Protein AF-A0A0B6YMJ2-F1 (afdb_monomer)

Radius of gyration: 20.19 Å; Cα contacts (8 Å, |Δi|>4): 40; chains: 1; bounding box: 36×50×43 Å

Structure (mmCIF, N/CA/C/O backbone):
data_AF-A0A0B6YMJ2-F1
#
_entry.id   AF-A0A0B6YMJ2-F1
#
loop_
_atom_site.group_PDB
_atom_site.id
_atom_site.type_symbol
_atom_site.label_atom_id
_atom_site.label_alt_id
_atom_site.label_comp_id
_atom_site.label_asym_id
_atom_site.label_entity_id
_atom_site.label_seq_id
_atom_site.pdbx_PDB_ins_code
_atom_site.Cartn_x
_atom_site.Cartn_y
_atom_site.Cartn_z
_atom_site.occupancy
_atom_site.B_iso_or_equiv
_atom_site.auth_seq_id
_atom_site.auth_comp_id
_atom_site.auth_asym_id
_atom_site.auth_atom_id
_atom_site.pdbx_PDB_model_num
ATOM 1 N N . ASP A 1 1 ? 13.214 2.362 -14.318 1.00 72.5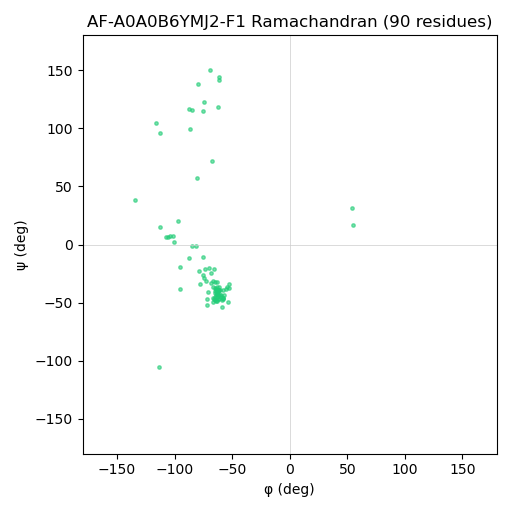0 1 ASP A N 1
ATOM 2 C CA . ASP A 1 1 ? 12.286 1.760 -15.293 1.00 72.50 1 ASP A CA 1
ATOM 3 C C . ASP A 1 1 ? 10.890 2.394 -15.220 1.00 72.50 1 ASP A C 1
ATOM 5 O O . ASP A 1 1 ? 10.310 2.529 -14.138 1.00 72.50 1 ASP A O 1
ATOM 9 N N . MET A 1 2 ? 10.371 2.822 -16.373 1.00 88.06 2 MET A N 1
ATOM 10 C CA . MET A 1 2 ? 9.042 3.413 -16.531 1.00 88.06 2 MET A CA 1
ATOM 11 C C . MET A 1 2 ? 7.919 2.370 -16.398 1.00 88.06 2 MET A C 1
ATOM 13 O O . MET A 1 2 ? 6.848 2.705 -15.886 1.00 88.06 2 MET A O 1
ATOM 17 N N . ILE A 1 3 ? 8.154 1.114 -16.795 1.00 94.25 3 ILE A N 1
ATOM 18 C CA . ILE A 1 3 ? 7.152 0.037 -16.744 1.00 94.25 3 ILE A CA 1
ATOM 19 C C . ILE A 1 3 ? 6.903 -0.381 -15.295 1.00 94.25 3 ILE A C 1
ATOM 21 O O . ILE A 1 3 ? 5.756 -0.333 -14.842 1.00 94.25 3 ILE A O 1
ATOM 25 N N . LEU A 1 4 ? 7.969 -0.688 -14.549 1.00 95.38 4 LEU A N 1
ATOM 26 C CA . LEU A 1 4 ? 7.892 -1.029 -13.123 1.00 95.38 4 LEU A CA 1
ATOM 27 C C . LEU A 1 4 ? 7.245 0.097 -12.315 1.00 95.38 4 LEU A C 1
ATOM 29 O O . LEU A 1 4 ? 6.303 -0.133 -11.561 1.00 95.38 4 LEU A O 1
ATOM 33 N N . SER A 1 5 ? 7.670 1.342 -12.555 1.00 95.75 5 SER A N 1
ATOM 34 C CA . SER A 1 5 ? 7.098 2.512 -11.878 1.00 95.75 5 SER A CA 1
ATOM 35 C C . SER A 1 5 ? 5.608 2.689 -12.175 1.00 95.75 5 SER A C 1
ATOM 37 O O . SER A 1 5 ? 4.855 3.105 -11.297 1.00 95.75 5 SER A O 1
ATOM 39 N N . ARG A 1 6 ? 5.163 2.394 -13.402 1.00 96.56 6 ARG A N 1
ATOM 40 C CA . ARG A 1 6 ? 3.749 2.472 -13.789 1.00 96.56 6 ARG A CA 1
ATOM 41 C C . ARG A 1 6 ? 2.926 1.365 -13.138 1.00 96.56 6 ARG A C 1
ATOM 43 O O . ARG A 1 6 ? 1.814 1.642 -12.702 1.00 96.56 6 ARG A O 1
ATOM 50 N N . HIS A 1 7 ? 3.448 0.142 -13.071 1.00 97.44 7 HIS A N 1
ATOM 51 C CA . HIS A 1 7 ? 2.759 -0.969 -12.416 1.00 97.44 7 HIS A CA 1
ATOM 52 C C . HIS A 1 7 ? 2.651 -0.747 -10.904 1.00 97.44 7 HIS A C 1
ATOM 54 O O . HIS A 1 7 ? 1.546 -0.759 -10.368 1.00 97.44 7 HIS A O 1
ATOM 60 N N . ALA A 1 8 ? 3.761 -0.409 -10.246 1.00 97.75 8 ALA A N 1
ATOM 61 C CA . ALA A 1 8 ? 3.785 -0.065 -8.828 1.00 97.75 8 ALA A CA 1
ATOM 62 C C . A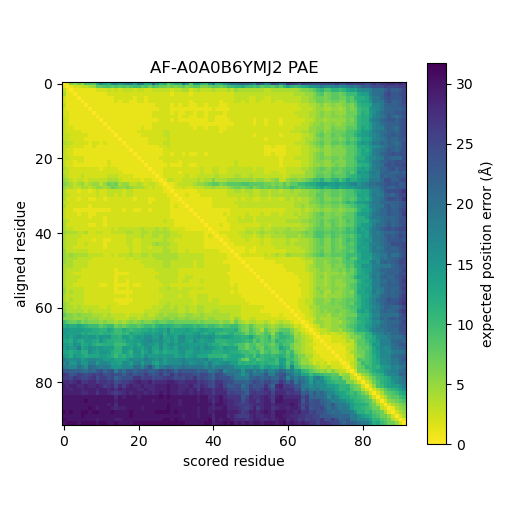LA A 1 8 ? 2.810 1.076 -8.498 1.00 97.75 8 ALA A C 1
ATOM 64 O O . ALA A 1 8 ? 2.111 1.027 -7.490 1.00 97.75 8 ALA A O 1
ATOM 65 N N . ARG A 1 9 ? 2.693 2.077 -9.386 1.00 97.81 9 ARG A N 1
ATOM 66 C CA . ARG A 1 9 ? 1.735 3.179 -9.222 1.00 97.81 9 ARG A CA 1
ATOM 67 C C . ARG A 1 9 ? 0.291 2.695 -9.252 1.00 97.81 9 ARG A C 1
ATOM 69 O O . ARG A 1 9 ? -0.507 3.173 -8.457 1.00 97.81 9 ARG A O 1
ATOM 76 N N . LYS A 1 10 ? -0.042 1.764 -10.152 1.00 97.88 10 LYS A N 1
ATOM 77 C CA . LYS A 1 10 ? -1.382 1.166 -10.208 1.00 97.88 10 LYS A CA 1
ATOM 78 C C . LYS A 1 10 ? -1.697 0.421 -8.916 1.00 97.88 10 LYS A C 1
ATOM 80 O O . LYS A 1 10 ? -2.754 0.662 -8.355 1.00 97.88 10 LYS A O 1
ATOM 85 N N . LEU A 1 11 ? -0.763 -0.404 -8.432 1.00 98.06 11 LEU A N 1
ATOM 86 C CA . LEU A 1 11 ? -0.931 -1.134 -7.173 1.00 98.06 11 LEU A CA 1
ATOM 87 C C . LEU A 1 11 ? -1.127 -0.180 -5.986 1.00 98.06 11 LEU A C 1
ATOM 89 O O . LEU A 1 11 ? -2.030 -0.381 -5.182 1.00 98.06 11 LEU A O 1
ATOM 93 N N . LEU A 1 12 ? -0.316 0.879 -5.899 1.00 97.56 12 LEU A N 1
ATOM 94 C CA . LEU A 1 12 ? -0.412 1.869 -4.827 1.00 97.56 12 LEU A CA 1
ATOM 95 C C . LEU A 1 12 ? -1.741 2.642 -4.871 1.00 97.56 12 LEU A C 1
ATOM 97 O O . LEU A 1 12 ? -2.393 2.773 -3.842 1.00 97.56 12 LEU A O 1
ATOM 101 N N . ALA A 1 13 ? -2.168 3.088 -6.057 1.00 96.56 13 ALA A N 1
ATOM 102 C CA . ALA A 1 13 ? -3.415 3.835 -6.238 1.00 96.56 13 ALA A CA 1
ATOM 103 C C . ALA A 1 13 ? -4.677 2.991 -5.991 1.00 96.56 13 ALA A C 1
ATOM 105 O O . ALA A 1 13 ? -5.729 3.541 -5.684 1.00 96.56 13 ALA A O 1
ATOM 106 N N . SER A 1 14 ? -4.589 1.666 -6.136 1.00 96.44 14 SER A N 1
ATOM 107 C CA . SER A 1 14 ? -5.691 0.735 -5.874 1.00 96.44 14 SER A CA 1
ATOM 108 C C . SER A 1 14 ? -5.628 0.109 -4.477 1.00 96.44 14 SER A C 1
ATOM 110 O O . SER A 1 14 ? -6.162 -0.980 -4.288 1.00 96.44 14 SER A O 1
ATOM 112 N N . ASN A 1 15 ? -4.905 0.722 -3.533 1.00 97.12 15 ASN A N 1
ATOM 113 C CA . ASN A 1 15 ? -4.677 0.216 -2.176 1.00 97.12 15 ASN A CA 1
ATOM 114 C C . ASN A 1 15 ? -4.076 -1.202 -2.097 1.00 97.12 15 ASN A C 1
ATOM 116 O O . ASN A 1 15 ? -4.110 -1.801 -1.032 1.00 97.12 15 ASN A O 1
ATOM 120 N N . GLN A 1 16 ? -3.487 -1.755 -3.162 1.00 97.50 16 GLN A N 1
ATOM 121 C CA . GLN A 1 16 ? -2.947 -3.126 -3.2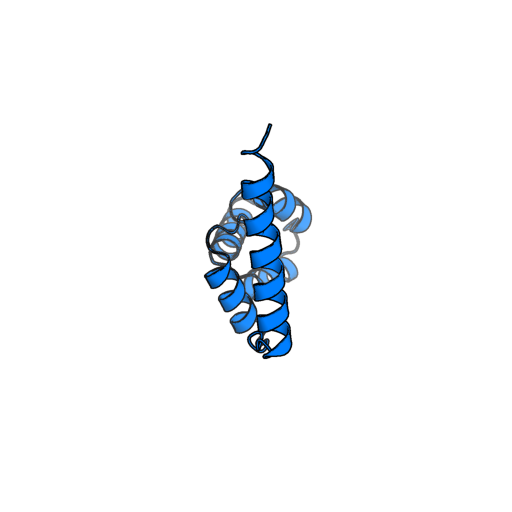13 1.00 97.50 16 GLN A CA 1
ATOM 122 C C . GLN A 1 16 ? -1.555 -3.208 -2.558 1.00 97.50 16 GLN A C 1
ATOM 124 O O . GLN A 1 16 ? -0.565 -3.581 -3.193 1.00 97.50 16 GLN A O 1
ATOM 129 N N . ILE A 1 17 ? -1.460 -2.815 -1.287 1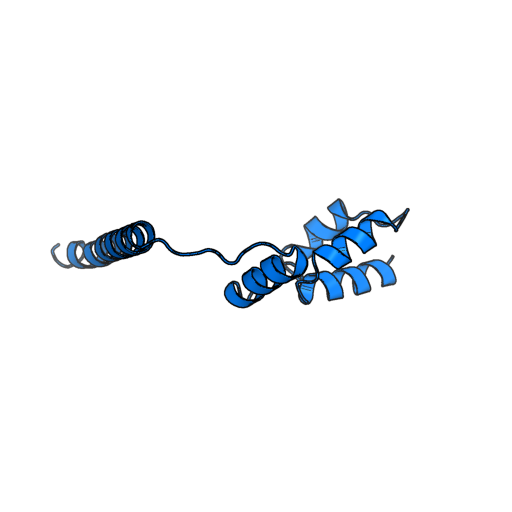.00 96.75 17 ILE A N 1
ATOM 130 C CA . ILE A 1 17 ? -0.206 -2.679 -0.536 1.00 96.75 17 ILE A CA 1
ATOM 131 C C . ILE A 1 17 ? 0.505 -4.024 -0.363 1.00 96.75 17 ILE A C 1
ATOM 133 O O . ILE A 1 17 ? 1.728 -4.085 -0.504 1.00 96.75 17 ILE A O 1
ATOM 137 N N . ARG A 1 18 ? -0.229 -5.119 -0.127 1.00 98.00 18 ARG A N 1
ATOM 138 C CA . ARG A 1 18 ? 0.374 -6.458 -0.001 1.00 98.00 18 ARG A CA 1
ATOM 139 C C . ARG A 1 18 ? 1.027 -6.891 -1.313 1.00 98.00 18 ARG A C 1
ATOM 141 O O . ARG A 1 18 ? 2.189 -7.290 -1.331 1.00 98.00 18 ARG A O 1
ATOM 148 N N . THR A 1 19 ? 0.300 -6.751 -2.418 1.00 98.25 19 THR A N 1
ATOM 149 C CA . THR A 1 19 ? 0.793 -7.062 -3.767 1.00 98.25 19 THR A CA 1
ATOM 150 C C . THR A 1 19 ? 1.966 -6.162 -4.155 1.00 98.25 19 THR A C 1
ATOM 152 O O . THR A 1 19 ? 2.942 -6.644 -4.723 1.00 98.25 19 THR A O 1
ATOM 155 N N . LEU A 1 20 ? 1.920 -4.874 -3.799 1.00 97.94 20 LEU A N 1
ATOM 156 C CA . LEU A 1 20 ? 3.029 -3.936 -3.994 1.00 97.94 20 LEU A CA 1
ATOM 157 C C . LEU A 1 20 ? 4.285 -4.360 -3.218 1.00 97.94 20 LEU A C 1
ATOM 159 O O . LEU A 1 20 ? 5.388 -4.262 -3.753 1.00 97.94 20 LEU A O 1
ATOM 163 N N . GLY A 1 21 ? 4.117 -4.873 -1.996 1.00 96.75 21 GLY A N 1
ATOM 164 C CA . GLY A 1 21 ? 5.192 -5.460 -1.199 1.00 96.75 21 GLY A CA 1
ATOM 165 C C . GLY A 1 21 ? 5.858 -6.639 -1.911 1.00 96.75 21 GLY A C 1
ATOM 166 O O . GLY A 1 21 ? 7.067 -6.600 -2.141 1.00 96.75 21 GLY A O 1
ATOM 167 N N . TYR A 1 22 ? 5.075 -7.633 -2.349 1.00 97.75 22 TYR A N 1
ATOM 168 C CA . TYR A 1 22 ? 5.594 -8.763 -3.134 1.00 97.75 22 TYR A CA 1
ATOM 169 C C . TYR A 1 22 ? 6.288 -8.312 -4.411 1.00 97.75 22 TYR A C 1
ATOM 171 O O . TYR A 1 22 ? 7.397 -8.756 -4.693 1.00 97.75 22 TYR A O 1
ATOM 179 N N . PHE A 1 23 ? 5.667 -7.404 -5.160 1.00 97.06 23 PHE A N 1
ATOM 180 C CA . PHE A 1 23 ? 6.272 -6.824 -6.350 1.00 97.06 23 PHE A CA 1
ATOM 181 C C . PHE A 1 23 ? 7.648 -6.229 -6.029 1.00 97.06 23 PHE A C 1
ATOM 183 O O . PHE A 1 23 ? 8.619 -6.564 -6.694 1.00 97.06 23 PHE A O 1
ATOM 190 N N . SER A 1 24 ? 7.764 -5.411 -4.978 1.00 95.75 24 SER A N 1
ATOM 191 C CA . SER A 1 24 ? 9.039 -4.779 -4.614 1.00 95.75 24 SER A CA 1
ATOM 192 C C . SER A 1 24 ? 10.118 -5.772 -4.170 1.00 95.75 2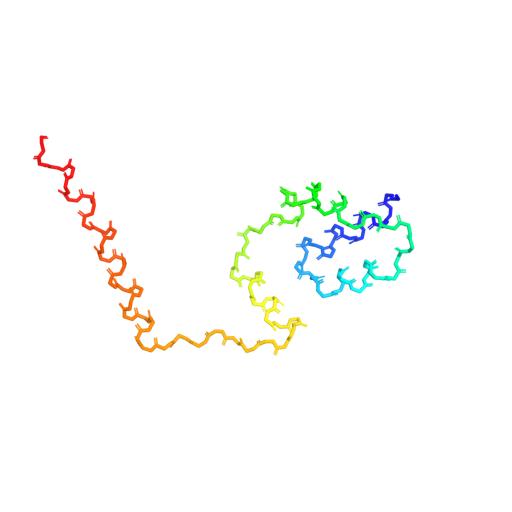4 SER A C 1
ATOM 194 O O . SER A 1 24 ? 11.289 -5.547 -4.448 1.00 95.75 24 SER A O 1
ATOM 196 N N . ALA A 1 25 ? 9.732 -6.881 -3.532 1.00 96.50 25 ALA A N 1
ATOM 197 C CA . ALA A 1 25 ? 10.664 -7.899 -3.052 1.00 96.50 25 ALA A CA 1
ATOM 198 C C . ALA A 1 25 ? 11.270 -8.755 -4.178 1.00 96.50 25 ALA A C 1
ATOM 200 O O . ALA A 1 25 ? 12.314 -9.366 -3.981 1.00 96.50 25 ALA A O 1
ATOM 201 N N . ASN A 1 26 ? 10.619 -8.811 -5.344 1.00 96.19 26 ASN A N 1
ATOM 202 C CA . ASN A 1 26 ? 11.018 -9.668 -6.466 1.00 96.19 26 ASN A CA 1
ATOM 203 C C . ASN A 1 26 ? 11.681 -8.894 -7.621 1.00 96.19 26 ASN A C 1
ATOM 205 O O . ASN A 1 26 ? 11.919 -9.468 -8.679 1.00 96.19 26 ASN A O 1
ATOM 209 N N . MET A 1 27 ? 11.947 -7.595 -7.458 1.00 94.69 27 MET A N 1
ATOM 210 C CA . MET A 1 27 ? 12.476 -6.738 -8.524 1.00 94.69 27 MET A CA 1
ATOM 211 C C . MET A 1 27 ? 13.870 -6.229 -8.152 1.00 94.69 27 MET A C 1
ATOM 213 O O . MET A 1 27 ? 13.991 -5.308 -7.349 1.00 94.69 27 MET A O 1
ATOM 217 N N . GLU A 1 28 ? 14.906 -6.806 -8.767 1.00 89.06 28 GLU A N 1
ATOM 218 C CA . GLU A 1 28 ? 16.324 -6.555 -8.451 1.00 89.06 28 GLU A CA 1
ATOM 219 C C . GLU A 1 28 ? 16.721 -5.069 -8.568 1.00 89.06 28 GLU A C 1
ATOM 221 O O . GLU A 1 28 ? 17.321 -4.508 -7.654 1.00 89.06 28 GLU A O 1
ATOM 226 N N . ASP A 1 29 ? 16.274 -4.383 -9.624 1.00 89.50 29 ASP A N 1
ATOM 227 C CA . ASP A 1 29 ? 16.649 -2.986 -9.900 1.00 89.50 29 ASP A CA 1
ATOM 228 C C . ASP A 1 29 ? 15.580 -1.949 -9.515 1.00 89.50 29 ASP A C 1
ATOM 230 O O . ASP A 1 29 ? 15.685 -0.752 -9.829 1.00 89.50 29 ASP A O 1
ATOM 234 N N . PHE A 1 30 ? 14.506 -2.363 -8.840 1.00 94.69 30 PHE A N 1
ATOM 235 C CA . PHE A 1 30 ? 13.453 -1.431 -8.454 1.00 94.69 30 PHE A CA 1
ATOM 236 C C . PHE A 1 30 ? 13.774 -0.761 -7.118 1.00 94.69 30 PHE A C 1
ATOM 238 O O . PHE A 1 30 ? 13.510 -1.295 -6.047 1.00 94.69 30 PHE A O 1
ATOM 245 N N . GLN A 1 31 ? 14.287 0.471 -7.186 1.00 95.19 31 GLN A N 1
ATOM 246 C CA . GLN A 1 31 ? 14.584 1.319 -6.023 1.00 95.19 31 GLN A CA 1
ATOM 247 C C . GLN A 1 31 ? 13.303 1.761 -5.285 1.00 95.19 31 GLN A C 1
ATOM 249 O O . GLN A 1 31 ? 12.895 2.928 -5.349 1.00 95.19 31 GLN A O 1
ATOM 254 N N . PHE A 1 32 ? 12.654 0.821 -4.593 1.00 95.75 32 PHE A N 1
ATOM 255 C CA . PHE A 1 32 ? 11.302 0.949 -4.050 1.00 95.75 32 PHE A CA 1
ATOM 256 C C . PHE A 1 32 ? 11.163 2.114 -3.074 1.00 95.75 32 PHE A C 1
ATOM 258 O O . PHE A 1 32 ? 10.261 2.932 -3.227 1.00 95.75 32 PHE A O 1
ATOM 265 N N . VAL A 1 33 ? 12.087 2.253 -2.119 1.00 95.88 33 VAL A N 1
ATOM 266 C CA . VAL A 1 33 ? 12.049 3.330 -1.113 1.00 95.88 33 VAL A CA 1
ATOM 267 C C . VAL A 1 33 ? 12.134 4.708 -1.776 1.00 95.88 33 VAL A C 1
ATOM 269 O O . VAL A 1 33 ? 11.340 5.604 -1.481 1.00 95.88 33 VAL A O 1
ATOM 272 N N . SER A 1 34 ? 13.069 4.880 -2.712 1.00 96.31 34 SER A N 1
ATOM 273 C CA . SER A 1 34 ? 13.240 6.124 -3.471 1.00 96.31 34 SER A CA 1
ATOM 274 C C . SER A 1 34 ? 12.033 6.423 -4.360 1.00 96.31 34 SER A C 1
ATOM 276 O O . SER A 1 34 ? 11.630 7.578 -4.493 1.00 96.31 34 SER A O 1
ATOM 278 N N . TRP A 1 35 ? 11.433 5.392 -4.957 1.00 96.75 35 TRP A N 1
ATOM 279 C CA . TRP A 1 35 ? 10.202 5.513 -5.732 1.00 96.75 35 TRP A CA 1
ATOM 280 C C . TRP A 1 35 ? 9.008 5.916 -4.857 1.00 96.75 35 TRP A C 1
ATOM 282 O O . TRP A 1 35 ? 8.316 6.882 -5.186 1.00 96.75 35 TRP A O 1
ATOM 292 N N . LEU A 1 36 ? 8.822 5.269 -3.706 1.00 96.62 36 LEU A N 1
ATOM 293 C CA . LEU A 1 36 ? 7.698 5.505 -2.803 1.00 96.62 36 LEU A CA 1
ATOM 294 C C . LEU A 1 36 ? 7.722 6.925 -2.224 1.00 96.62 36 LEU A C 1
ATOM 296 O O . LEU A 1 36 ? 6.688 7.589 -2.177 1.00 96.62 36 LEU A O 1
ATOM 300 N N . LYS A 1 37 ? 8.909 7.448 -1.877 1.00 97.19 37 LYS A N 1
ATOM 301 C CA . LYS A 1 37 ? 9.076 8.847 -1.434 1.00 97.19 37 LYS A CA 1
ATOM 302 C C . LYS A 1 37 ? 8.513 9.857 -2.441 1.00 97.19 37 LYS A C 1
ATOM 304 O O . LYS A 1 37 ? 7.944 10.865 -2.024 1.00 97.19 37 LYS A O 1
ATOM 309 N N . ARG A 1 38 ? 8.648 9.591 -3.746 1.00 96.06 38 ARG A N 1
ATOM 310 C CA . ARG A 1 38 ? 8.125 10.457 -4.819 1.00 96.06 38 ARG A CA 1
ATOM 311 C C . ARG A 1 38 ? 6.619 10.297 -5.024 1.00 96.06 38 ARG A C 1
ATOM 313 O O . ARG A 1 38 ? 5.946 11.267 -5.357 1.00 96.06 38 ARG A O 1
ATOM 320 N N . GLU A 1 39 ? 6.086 9.093 -4.835 1.00 96.81 39 GLU A N 1
ATOM 321 C CA . GLU A 1 39 ? 4.666 8.802 -5.068 1.00 96.81 39 GLU A CA 1
ATOM 322 C C . GLU A 1 39 ? 3.770 9.065 -3.845 1.00 96.81 39 GLU A C 1
ATOM 324 O O . GLU A 1 39 ? 2.555 9.131 -4.014 1.00 96.81 39 GLU A O 1
ATOM 329 N N . ARG A 1 40 ? 4.333 9.297 -2.646 1.00 95.00 40 ARG A N 1
ATOM 330 C CA . ARG A 1 40 ? 3.578 9.488 -1.384 1.00 95.00 40 ARG A CA 1
ATOM 331 C C . ARG A 1 40 ? 2.476 10.555 -1.439 1.00 95.00 40 ARG A C 1
ATOM 333 O O . ARG A 1 40 ? 1.462 10.408 -0.779 1.00 95.00 40 ARG A O 1
ATOM 340 N N . VAL A 1 41 ? 2.680 11.630 -2.207 1.00 95.25 41 VAL A N 1
ATOM 341 C CA . VAL A 1 41 ? 1.707 12.732 -2.376 1.00 95.25 41 VAL A CA 1
ATOM 342 C C . VAL A 1 41 ? 0.910 12.631 -3.681 1.00 95.25 41 VAL A C 1
ATOM 344 O O . VAL A 1 41 ? 0.133 13.523 -4.002 1.00 95.25 41 VAL A O 1
ATOM 347 N N . ARG A 1 42 ? 1.144 11.574 -4.466 1.00 95.06 42 ARG A N 1
ATOM 348 C CA . ARG A 1 42 ? 0.508 11.312 -5.761 1.00 95.06 42 ARG A CA 1
ATOM 349 C C . ARG A 1 42 ? -0.362 10.068 -5.632 1.00 95.06 42 ARG A C 1
ATOM 351 O O . ARG A 1 42 ? -1.391 10.121 -4.980 1.00 95.06 42 ARG A O 1
ATOM 358 N N . ALA A 1 43 ? 0.073 8.936 -6.182 1.00 95.56 43 ALA A N 1
ATOM 359 C CA . ALA A 1 43 ? -0.660 7.680 -6.072 1.00 95.56 43 ALA A CA 1
ATOM 360 C C . ALA A 1 43 ? -0.743 7.133 -4.641 1.00 95.56 43 ALA A C 1
ATOM 362 O O . ALA A 1 43 ? -1.623 6.333 -4.364 1.00 95.56 43 ALA A O 1
ATOM 363 N N . GLY A 1 44 ? 0.158 7.549 -3.745 1.00 94.38 44 GLY A N 1
ATOM 364 C CA . GLY A 1 44 ? 0.101 7.207 -2.323 1.00 94.38 44 GLY A CA 1
ATOM 365 C C . GLY A 1 44 ? -0.797 8.121 -1.488 1.00 94.38 44 GLY A C 1
ATOM 366 O O . GLY A 1 44 ? -0.901 7.907 -0.282 1.00 94.38 44 GLY A O 1
ATOM 367 N N . LYS A 1 45 ? -1.418 9.145 -2.090 1.00 96.38 45 LYS A N 1
ATOM 368 C CA . LYS A 1 45 ? -2.366 10.004 -1.382 1.00 96.38 45 LYS A CA 1
ATOM 369 C C . LYS A 1 45 ? -3.673 9.237 -1.177 1.00 96.38 45 LYS A C 1
ATOM 371 O O . LYS A 1 45 ? -4.301 8.806 -2.138 1.00 96.38 45 LYS A O 1
ATOM 376 N N . VAL A 1 46 ? -4.082 9.101 0.079 1.00 96.06 46 VAL A N 1
ATOM 377 C CA . VAL A 1 46 ? -5.348 8.464 0.451 1.00 96.06 46 VAL A CA 1
ATOM 378 C C . VAL A 1 46 ? -6.463 9.504 0.381 1.00 96.06 46 VAL A C 1
ATOM 380 O O . VAL A 1 46 ? -6.440 10.474 1.136 1.00 96.06 46 VAL A O 1
ATOM 383 N N . GLU A 1 47 ? -7.421 9.308 -0.525 1.00 94.06 47 GLU A N 1
ATOM 384 C CA . GLU A 1 47 ? -8.604 10.177 -0.651 1.00 94.06 47 GLU A CA 1
ATOM 385 C C . GLU A 1 47 ? -9.809 9.615 0.121 1.00 94.06 47 GLU A C 1
ATOM 387 O O . GLU A 1 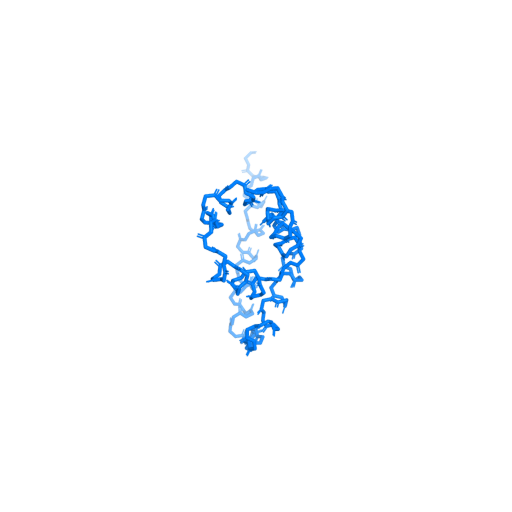47 ? -10.542 10.363 0.761 1.00 94.06 47 GLU A O 1
ATOM 392 N N . ASP A 1 48 ? -9.986 8.288 0.114 1.00 95.75 48 ASP A N 1
ATOM 393 C CA . ASP A 1 48 ? -11.007 7.592 0.902 1.00 95.75 48 ASP A CA 1
ATOM 394 C C . ASP A 1 48 ? -10.346 6.739 1.989 1.00 95.75 48 ASP 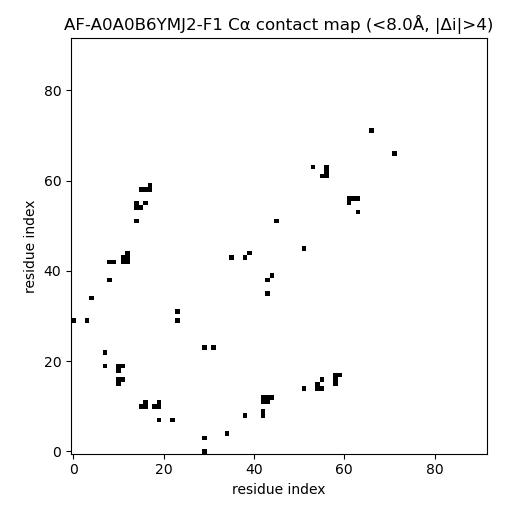A C 1
ATOM 396 O O . ASP A 1 48 ? -9.935 5.596 1.772 1.00 95.75 48 ASP A O 1
ATOM 400 N N . PHE A 1 49 ? -10.256 7.318 3.186 1.00 95.50 49 PHE A N 1
ATOM 401 C CA . PHE A 1 49 ? -9.676 6.661 4.354 1.00 95.50 49 PHE A CA 1
ATOM 402 C C . PHE A 1 49 ? -10.460 5.422 4.797 1.00 95.50 49 PHE A C 1
ATOM 404 O O . PHE A 1 49 ? -9.857 4.482 5.312 1.00 95.50 49 PHE A O 1
ATOM 411 N N . VAL A 1 50 ? -11.785 5.399 4.617 1.00 95.44 50 VAL A N 1
ATOM 412 C CA . VAL A 1 50 ? -12.622 4.277 5.067 1.00 95.44 50 VAL A CA 1
ATOM 413 C C . VAL A 1 50 ? -12.375 3.068 4.177 1.00 95.44 50 VAL A C 1
ATOM 415 O O . VAL A 1 50 ? -12.153 1.968 4.687 1.00 95.44 50 VAL A O 1
ATOM 418 N N . THR A 1 51 ? -12.375 3.274 2.861 1.00 96.44 51 THR A N 1
ATOM 419 C CA . THR A 1 51 ? -12.081 2.215 1.892 1.00 96.44 51 THR A CA 1
ATOM 420 C C . THR A 1 51 ? -10.641 1.733 2.034 1.00 96.44 51 THR A C 1
ATOM 422 O O . THR A 1 51 ? -10.430 0.535 2.202 1.00 96.44 51 THR A O 1
ATOM 425 N N . ALA A 1 52 ? -9.662 2.642 2.106 1.00 97.06 52 ALA A N 1
A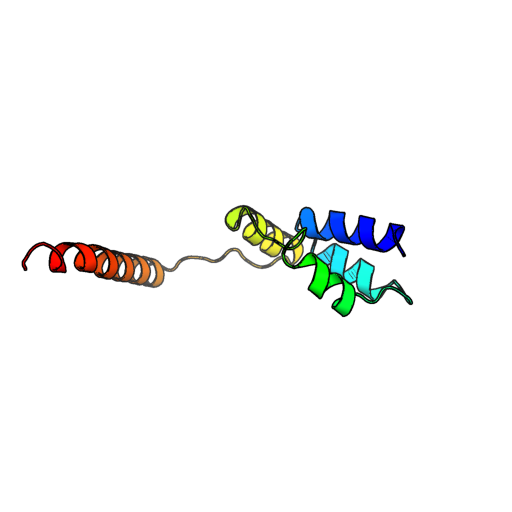TOM 426 C CA . ALA A 1 52 ? -8.257 2.264 2.276 1.00 97.06 52 ALA A CA 1
ATOM 427 C C . ALA A 1 52 ? -8.011 1.440 3.550 1.00 97.06 52 ALA A C 1
ATOM 429 O O . ALA A 1 52 ? -7.253 0.470 3.529 1.00 97.06 52 ALA A O 1
ATOM 430 N N . LEU A 1 53 ? -8.678 1.788 4.656 1.00 96.06 53 LEU A N 1
ATOM 431 C CA . LEU A 1 53 ? -8.587 1.021 5.894 1.00 96.06 53 LEU A CA 1
ATOM 432 C C . LEU A 1 53 ? -9.205 -0.377 5.737 1.00 96.06 53 LEU A C 1
ATOM 434 O O . LEU A 1 53 ? -8.578 -1.362 6.116 1.00 96.06 53 LEU A O 1
ATOM 438 N N . ARG A 1 54 ? -10.402 -0.492 5.146 1.00 96.56 54 ARG A N 1
ATOM 439 C CA . ARG A 1 54 ? -11.048 -1.795 4.886 1.00 96.56 54 ARG A CA 1
ATOM 440 C C . ARG A 1 54 ? -10.201 -2.688 3.984 1.00 96.56 54 ARG A C 1
ATOM 442 O O . ARG A 1 54 ? -10.033 -3.867 4.292 1.00 96.56 54 ARG A O 1
ATOM 449 N N . ASP A 1 55 ? -9.636 -2.123 2.921 1.00 97.50 55 ASP A N 1
ATOM 450 C CA . ASP A 1 55 ? -8.755 -2.839 1.999 1.00 97.50 55 ASP A CA 1
ATOM 451 C C . ASP A 1 55 ? -7.515 -3.367 2.723 1.00 97.50 55 ASP A C 1
ATOM 453 O O . ASP A 1 55 ? -7.077 -4.488 2.461 1.00 97.50 55 ASP A O 1
ATOM 457 N N . LEU A 1 56 ? -6.953 -2.584 3.650 1.00 96.62 56 LEU A N 1
ATOM 458 C CA . LEU A 1 56 ? -5.815 -2.999 4.466 1.00 96.62 56 LEU A CA 1
ATOM 459 C C . LEU A 1 56 ? -6.181 -4.189 5.360 1.00 96.62 56 LEU A C 1
ATOM 461 O O . LEU A 1 56 ? -5.473 -5.194 5.362 1.00 96.62 56 LEU A O 1
ATOM 465 N N . HIS A 1 57 ? -7.312 -4.111 6.064 1.00 97.00 57 HIS A N 1
ATOM 466 C CA . HIS A 1 57 ? -7.797 -5.219 6.887 1.00 97.00 57 HIS A CA 1
ATOM 467 C C . HIS A 1 57 ? -7.997 -6.492 6.065 1.00 97.00 57 HIS A C 1
ATOM 469 O O . HIS A 1 57 ? -7.517 -7.556 6.452 1.00 97.00 57 HIS A O 1
ATOM 475 N N . SER A 1 58 ? -8.636 -6.375 4.900 1.00 97.44 58 SER A N 1
ATOM 476 C CA . SER A 1 58 ? -8.868 -7.515 4.014 1.00 97.44 58 SER A CA 1
ATOM 477 C C . SER A 1 58 ? -7.568 -8.127 3.492 1.00 97.44 58 SER A C 1
ATOM 479 O O . SER A 1 58 ? -7.458 -9.346 3.440 1.00 97.44 58 SER A O 1
ATOM 481 N N . GLN A 1 59 ? -6.589 -7.316 3.085 1.00 97.75 59 GLN A N 1
ATOM 482 C CA . GLN A 1 59 ? -5.350 -7.818 2.479 1.00 97.75 59 GLN A CA 1
ATOM 483 C C . GLN A 1 59 ? -4.454 -8.575 3.451 1.00 97.75 59 GLN A C 1
ATOM 485 O O . GLN A 1 59 ? -3.729 -9.475 3.032 1.00 97.75 59 GLN A O 1
ATOM 490 N N . PHE A 1 60 ? -4.457 -8.176 4.718 1.00 96.88 60 PHE A N 1
ATOM 491 C CA . PHE A 1 60 ? -3.612 -8.771 5.750 1.00 96.88 60 PHE A CA 1
ATOM 492 C C . PHE A 1 60 ? -4.384 -9.707 6.682 1.00 96.88 60 PHE A C 1
ATOM 494 O O . PHE A 1 60 ? -3.822 -10.159 7.677 1.00 96.88 60 PHE A O 1
ATOM 501 N N . GLU A 1 61 ? -5.655 -9.986 6.367 1.00 96.81 61 GLU A N 1
ATOM 502 C CA . GLU A 1 61 ? -6.554 -10.806 7.188 1.00 96.81 61 GLU A CA 1
ATOM 503 C C . GLU A 1 61 ? -6.639 -10.297 8.639 1.00 96.81 61 GLU A C 1
ATOM 505 O O . GLU A 1 61 ? -6.808 -11.054 9.595 1.00 96.81 61 GLU A O 1
ATOM 510 N N . TRP A 1 62 ? -6.503 -8.982 8.820 1.00 95.81 62 TRP A N 1
ATOM 511 C CA . TRP A 1 62 ? -6.584 -8.362 10.132 1.00 95.81 62 TRP A CA 1
ATOM 512 C C . TRP A 1 62 ? -8.044 -8.195 10.546 1.00 95.81 62 TRP A C 1
ATOM 514 O O . TRP A 1 62 ? -8.861 -7.736 9.741 1.00 95.81 62 TRP A O 1
ATOM 524 N N . PRO A 1 63 ? -8.389 -8.466 11.815 1.00 94.81 63 PRO A N 1
ATOM 525 C CA . PRO A 1 63 ? -9.744 -8.252 12.295 1.00 94.81 63 PRO A CA 1
ATOM 526 C C . PRO A 1 63 ? -10.121 -6.774 12.178 1.00 94.81 63 PRO A C 1
ATOM 528 O O . PRO A 1 63 ? -9.305 -5.889 12.444 1.00 94.81 63 PRO A O 1
ATOM 531 N N . MET A 1 64 ? -11.371 -6.505 11.799 1.00 91.62 64 MET A N 1
ATOM 532 C CA . MET A 1 64 ? -11.898 -5.142 11.810 1.00 91.62 64 MET A CA 1
ATOM 533 C C . MET A 1 64 ? -11.872 -4.578 13.238 1.00 91.62 64 MET A C 1
ATOM 535 O O . MET A 1 64 ? -12.132 -5.318 14.192 1.00 91.62 64 MET A O 1
ATOM 539 N N . PRO A 1 65 ? -11.594 -3.274 13.415 1.00 87.12 65 PRO A N 1
ATOM 540 C CA . PRO A 1 65 ? -11.574 -2.661 14.731 1.00 87.12 65 PRO A CA 1
ATOM 541 C C . PRO A 1 65 ? -12.967 -2.746 15.357 1.00 87.12 65 PRO A C 1
ATOM 543 O O . PRO A 1 65 ? -13.935 -2.179 14.848 1.00 87.12 65 PRO A O 1
ATOM 546 N N . VAL A 1 66 ? -13.064 -3.446 16.485 1.00 86.19 66 VAL A N 1
ATOM 547 C CA . VAL A 1 66 ? -14.290 -3.504 17.281 1.00 86.19 66 VAL A CA 1
ATOM 548 C C . VAL A 1 66 ? -14.275 -2.328 18.247 1.00 86.19 66 VAL A C 1
ATOM 550 O O . VAL A 1 66 ? -13.407 -2.224 19.114 1.00 86.19 66 VAL A O 1
ATOM 553 N N . LEU A 1 67 ? -15.236 -1.418 18.099 1.00 83.25 67 LEU A N 1
ATOM 554 C CA . LEU A 1 67 ? -15.391 -0.314 19.037 1.00 83.25 67 LEU A CA 1
ATOM 555 C C . LEU A 1 67 ? -16.013 -0.841 20.329 1.00 83.25 67 LEU A C 1
ATOM 557 O O . LEU A 1 67 ? -17.168 -1.263 20.345 1.00 83.25 67 LEU A O 1
ATOM 561 N N . SER A 1 68 ? -15.257 -0.791 21.424 1.00 86.38 68 SER A N 1
ATOM 562 C CA . SER A 1 68 ? -15.828 -1.042 22.74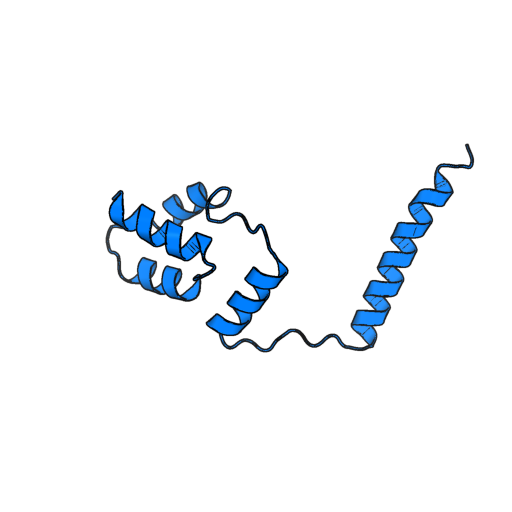5 1.00 86.38 68 SER A CA 1
ATOM 563 C C . SER A 1 68 ? -16.760 0.103 23.144 1.00 86.38 68 SER A C 1
ATOM 565 O O . SER A 1 68 ? -16.540 1.263 22.781 1.00 86.38 68 SER A O 1
ATOM 567 N N . SER A 1 69 ? -17.779 -0.195 23.950 1.00 83.81 69 SER A N 1
ATOM 568 C CA . SER A 1 69 ? -18.690 0.820 24.501 1.00 83.81 69 SER A CA 1
ATOM 569 C C . SER A 1 69 ? -17.930 1.954 25.201 1.00 83.81 69 SER A C 1
ATOM 571 O O . SER A 1 69 ? -18.274 3.126 25.056 1.00 83.81 69 SER A O 1
ATOM 573 N N . SER A 1 70 ? -16.834 1.623 25.891 1.00 83.44 70 SER A N 1
ATOM 574 C CA . SER A 1 70 ? -15.939 2.598 26.517 1.00 83.44 70 SER A CA 1
ATOM 575 C C . SER A 1 70 ? -15.261 3.510 25.488 1.00 83.44 70 SER A C 1
ATOM 577 O O . SER A 1 70 ? -15.267 4.727 25.663 1.00 83.44 70 SER A O 1
ATOM 579 N N . ALA A 1 71 ? -14.737 2.962 24.386 1.00 82.88 71 ALA A N 1
ATOM 580 C CA . ALA A 1 71 ? -14.126 3.751 23.313 1.00 82.88 71 ALA A CA 1
ATOM 581 C C . ALA A 1 71 ? -15.140 4.702 22.651 1.00 82.88 71 ALA A C 1
ATOM 583 O O . ALA A 1 71 ? -14.835 5.872 22.414 1.00 82.88 71 ALA A O 1
ATOM 584 N N . VAL A 1 72 ? -16.375 4.239 22.428 1.00 83.38 72 VAL A N 1
ATOM 585 C CA . VAL A 1 72 ? -17.469 5.080 21.911 1.00 83.38 72 VAL A CA 1
ATOM 586 C C . VAL A 1 72 ? -17.764 6.244 22.862 1.00 83.38 72 VAL A C 1
ATOM 588 O O . VAL A 1 72 ? -17.911 7.385 22.419 1.00 83.38 72 VAL A O 1
ATOM 591 N N . ASN A 1 73 ? -17.801 5.987 24.170 1.00 83.38 73 ASN A N 1
ATOM 592 C CA . ASN A 1 73 ? -18.030 7.024 25.177 1.00 83.38 73 ASN A CA 1
ATOM 593 C C . ASN A 1 73 ? -16.895 8.062 25.214 1.00 83.38 73 ASN A C 1
ATOM 595 O O . ASN A 1 73 ? -17.170 9.261 25.297 1.00 83.38 73 ASN A O 1
ATOM 599 N N . HIS A 1 74 ? -15.636 7.636 25.077 1.00 81.12 74 HIS A N 1
ATOM 600 C CA . HIS A 1 74 ? -14.492 8.548 24.968 1.00 81.12 74 HIS A CA 1
ATOM 601 C C . HIS A 1 74 ? -14.573 9.444 23.722 1.00 81.12 74 HIS A C 1
ATOM 603 O O . HIS A 1 74 ? -14.377 10.656 23.828 1.00 81.12 74 HIS A O 1
ATOM 609 N N . LEU A 1 75 ? -14.935 8.887 22.561 1.00 80.69 75 LEU A N 1
ATOM 610 C CA . LEU A 1 75 ? -15.121 9.662 21.325 1.00 80.69 75 LEU A CA 1
ATOM 611 C C . LEU A 1 75 ? -16.249 10.696 21.452 1.00 80.69 75 LEU A C 1
ATOM 613 O O . LEU A 1 75 ? -16.119 11.825 20.974 1.00 80.69 75 LEU A O 1
ATOM 617 N N . ARG A 1 76 ? -17.351 10.340 22.124 1.00 77.06 76 ARG A N 1
ATOM 618 C CA . ARG A 1 76 ? -18.456 11.272 22.406 1.00 77.06 76 ARG A CA 1
ATOM 619 C C . ARG A 1 76 ? -18.017 12.420 23.314 1.00 77.06 76 ARG A C 1
ATOM 621 O O . ARG A 1 76 ? -18.332 13.572 23.029 1.00 77.06 76 ARG A O 1
ATOM 628 N N . LYS A 1 77 ? -17.252 12.120 24.367 1.00 73.94 77 LYS A N 1
ATOM 629 C CA . LYS A 1 77 ? -16.746 13.127 25.311 1.00 73.94 77 LYS A CA 1
ATOM 630 C C . LYS A 1 77 ? -15.739 14.081 24.654 1.00 73.94 77 LYS A C 1
ATOM 632 O O . LYS A 1 77 ? -15.773 15.277 24.921 1.00 73.94 77 LYS A O 1
ATOM 637 N N . SER A 1 78 ? -14.908 13.573 23.740 1.00 69.00 78 SER A N 1
ATOM 638 C CA . SER A 1 78 ? -13.994 14.386 22.926 1.00 69.00 78 SER A CA 1
ATOM 639 C C . SER A 1 78 ? -14.736 15.337 21.977 1.00 69.00 78 SER A C 1
ATOM 641 O O . SER A 1 78 ? -14.382 16.511 21.910 1.00 69.00 78 SER A O 1
ATOM 643 N N . ARG A 1 79 ? -15.813 14.887 21.317 1.00 58.00 79 ARG A N 1
ATOM 644 C CA . ARG A 1 79 ? -16.658 15.766 20.484 1.00 58.00 79 ARG A CA 1
ATOM 645 C C . ARG A 1 79 ? -17.327 16.890 21.276 1.00 58.00 79 ARG A C 1
ATOM 647 O O . ARG A 1 79 ? -17.393 18.009 20.778 1.00 58.00 79 ARG A O 1
ATOM 654 N N . ALA A 1 80 ? -17.799 16.609 22.491 1.00 56.81 80 ALA A N 1
ATOM 655 C CA . ALA A 1 80 ? -18.405 17.626 23.351 1.00 56.81 80 ALA A CA 1
ATOM 656 C C . ALA A 1 80 ? -17.404 18.734 23.737 1.00 56.81 80 ALA A C 1
ATOM 658 O O . ALA A 1 80 ? -17.765 19.909 23.759 1.00 56.81 80 ALA A O 1
ATOM 659 N N . ALA A 1 81 ? -16.132 18.375 23.954 1.00 55.81 81 ALA A N 1
ATOM 660 C CA . ALA A 1 81 ? -15.063 19.341 24.211 1.00 55.81 81 ALA A CA 1
ATOM 661 C C . ALA A 1 81 ? -14.757 20.230 22.987 1.00 55.81 81 ALA A C 1
ATOM 663 O O . ALA A 1 81 ? -14.422 21.402 23.146 1.00 55.81 81 ALA A O 1
ATOM 664 N N . SER A 1 82 ? -14.923 19.708 21.766 1.00 54.59 82 SER A N 1
ATOM 665 C CA . SER A 1 82 ? -14.784 20.494 20.531 1.00 54.59 82 SER A CA 1
ATOM 666 C C . SER A 1 82 ? -15.969 21.433 20.270 1.00 54.59 82 SER A C 1
ATOM 668 O O . SER A 1 82 ? -15.777 22.487 19.673 1.00 54.59 82 SER A O 1
ATOM 670 N N . SER A 1 83 ? -17.185 21.102 20.727 1.00 53.75 83 SER A N 1
ATOM 671 C CA . SER A 1 83 ? -18.343 22.009 20.624 1.00 53.75 83 SER A CA 1
ATOM 672 C C . SER A 1 83 ? -18.307 23.167 21.626 1.00 53.75 83 SER A C 1
ATOM 674 O O . SER A 1 83 ? -18.849 24.230 21.340 1.00 53.75 83 SER A O 1
ATOM 676 N N . SER A 1 84 ? -17.640 23.008 22.774 1.00 51.66 84 SER A N 1
ATOM 677 C CA . SER A 1 84 ? -17.483 24.092 23.757 1.00 51.66 84 SER A CA 1
ATOM 678 C C . SER A 1 84 ? -16.547 25.215 23.297 1.00 51.66 84 SER A C 1
ATOM 680 O O . SER A 1 84 ? -16.662 26.332 23.790 1.00 51.66 84 SER A O 1
ATOM 682 N N . SER A 1 85 ? -15.665 24.963 22.324 1.00 50.34 85 SER A N 1
ATOM 683 C CA . SER A 1 85 ? -14.695 25.955 21.834 1.00 50.34 85 SER A CA 1
ATOM 684 C C . SER A 1 85 ? -15.296 27.043 20.933 1.00 50.34 85 SER A C 1
ATOM 686 O O . SER A 1 85 ? -14.616 28.022 20.646 1.00 50.34 85 SER A O 1
ATOM 688 N N . LEU A 1 86 ? -16.552 26.900 20.488 1.00 47.25 86 LEU A N 1
ATOM 689 C CA . LEU A 1 86 ? -17.248 27.928 19.699 1.00 47.25 86 LEU A CA 1
ATOM 690 C C . LEU A 1 86 ? -18.121 28.860 20.556 1.00 47.25 86 LEU A C 1
ATOM 692 O O . LEU A 1 86 ? -18.425 29.966 20.120 1.00 47.25 86 LEU A O 1
ATOM 696 N N . SER A 1 87 ? -18.489 28.463 21.781 1.00 44.81 87 SER A N 1
ATOM 697 C CA . SER A 1 87 ? -19.241 29.335 22.700 1.00 44.81 87 SER A CA 1
ATOM 698 C C . SER A 1 87 ? -18.364 30.371 23.405 1.00 44.81 87 SER A C 1
ATOM 700 O O . SER A 1 87 ? -18.875 31.404 23.820 1.00 44.81 87 SER A O 1
ATOM 702 N N . SER A 1 88 ? -17.055 30.133 23.520 1.00 44.84 88 SER A N 1
ATOM 703 C CA . SER A 1 88 ? -16.119 31.053 24.180 1.00 44.84 88 SER A CA 1
ATOM 704 C C . SER A 1 88 ? -15.644 32.218 23.300 1.00 44.84 88 SER A C 1
ATOM 706 O O . SER A 1 88 ? -14.871 33.034 23.778 1.00 44.84 88 SER A O 1
ATOM 708 N N . LEU A 1 89 ? -16.076 32.303 22.034 1.00 43.53 89 LEU A N 1
ATOM 709 C CA . LEU A 1 89 ? -15.723 33.391 21.102 1.00 43.53 89 LEU A CA 1
ATOM 710 C C . LEU A 1 89 ? -16.885 34.370 20.830 1.00 43.53 89 LEU A C 1
ATOM 712 O O . LEU A 1 89 ? -16.765 35.226 19.961 1.00 43.53 89 LEU A O 1
ATOM 716 N N . LEU A 1 90 ? -18.014 34.238 21.539 1.00 41.22 90 LEU A N 1
ATOM 717 C CA . LEU A 1 90 ? -19.198 35.108 21.401 1.00 41.22 90 LEU A CA 1
ATOM 718 C C . LEU A 1 90 ? -19.470 35.972 22.650 1.00 41.22 90 LEU A C 1
ATOM 720 O O . LEU A 1 90 ? -20.566 36.511 22.791 1.00 41.22 90 LEU A O 1
ATOM 724 N N . LEU A 1 91 ? -18.498 36.088 23.561 1.00 44.44 91 LEU A N 1
ATOM 725 C CA . LEU A 1 91 ? -18.600 36.874 24.799 1.00 44.44 91 LEU A CA 1
ATOM 726 C C . LEU A 1 91 ? -17.359 37.751 25.059 1.00 44.44 91 LEU A C 1
ATOM 728 O O . LEU A 1 91 ? -16.961 37.905 26.209 1.00 44.44 91 LEU A O 1
ATOM 732 N N . ASP A 1 92 ? -16.787 38.338 24.007 1.00 40.47 92 ASP A N 1
ATOM 733 C CA . ASP A 1 92 ? -15.971 39.560 24.109 1.00 40.47 92 ASP A CA 1
ATOM 734 C C . ASP A 1 92 ? -16.538 40.629 23.164 1.00 40.47 92 ASP A C 1
ATOM 736 O O . ASP A 1 92 ? -16.811 40.285 21.987 1.00 40.47 92 ASP A O 1
#

Organism: NCBI:txid1028688

pLDDT: mean 86.39, std 17.07, range [40.47, 98.25]

Mean predicted aligned error: 9.2 Å

Foldseek 3Di:
DVVLLVVLLVCLLVLVVVVNVVSVVPDPPDPPVVSCVVCCVPSVDDPDPVVSVVSVCVNVVNDDDDQDPVNVVVVVVVVVVVVVVVVVVPPD

InterPro domains:
  IPR040096 RAB6A-GEF complex partner protein 1 [PTHR22746] (1-87)

Secondary structure (DSSP, 8-state):
-HHHHHHHHHHHHTT-HHHHHHHHHT-TT--HHHHHHHHTTTTT--S-HHHHHHHHHHHTTPPPPP--HHHHHHHHHHHHHHHHTTGGGS--

Sequence (92 aa):
DMILSRHARKLLASNQIRTLGYFSANMEDFQFVSWLKRERVRAGKVEDFVTALRDLHSQFEWPMPVLSSSAVNHLRKSRAASSSSLSSLLLD

Solvent-accessible surface area (backbone atoms only — not comparable to full-atom values): 5566 Å² total; per-residue (Å²): 112,72,65,62,53,51,50,50,39,52,28,44,57,67,57,34,55,66,60,40,49,56,53,51,75,73,36,93,86,56,61,50,71,69,50,47,70,68,31,45,83,52,44,53,48,82,84,54,64,69,59,48,51,52,47,49,28,63,71,68,71,44,80,76,89,78,80,45,74,68,57,53,51,51,54,54,56,52,52,54,59,61,59,55,66,64,64,73,73,75,79,125